Protein AF-A0A6V7L084-F1 (afdb_monomer)

Mean predicted aligned error: 4.32 Å

Organism: NCBI:txid1563983

Radius of gyration: 15.44 Å; Cα contacts (8 Å, |Δi|>4): 96; chains: 1; bounding box: 35×24×43 Å

InterPro domains:
  IPR032471 AGRL2-4 , GAIN subdomain A [PF16489] (5-94)

pLDDT: mean 92.74, std 11.89, range [36.09, 98.31]

Nearest PDB structures (foldseek):
  8zak-assembly2_B  TM=4.763E-01  e=6.396E-01  Campylobacter jejuni
  8zak-assembly1_A  TM=4.462E-01  e=8.770E-01  Campylobacter jejuni
  8zah-assembly2_B  TM=4.459E-01  e=1.027E+00  Campylobacter jejuni
  8fih-assembly1_C  TM=4.361E-01  e=5.530E+00  synthetic construct

Foldseek 3Di:
DPPPPPADALVVLLVLLVVLQVVLVVLLVVLVVDPDLVVNLVVLVVSLLVLQQSLLSCQDPSRVVRLVNDDPVSNVNSVVSSVNSNVSSVVSNVVSDPDDDDDDHDHPRD

Secondary structure (DSSP, 8-state):
------PPPHHHHHHHHHHHHHHHHHHHHHGGG-S-HHHHHHHHHHHHHHHHHHHHHHTSGGGHHHHHTS-HHHHHHHHHHHHHHHHHHHHHHHHH-SS--------S--

Structure (mmCIF, N/CA/C/O backbone):
data_AF-A0A6V7L084-F1
#
_entry.id   AF-A0A6V7L084-F1
#
loop_
_atom_site.group_PDB
_atom_site.id
_atom_site.type_symbol
_atom_site.label_atom_id
_atom_site.label_alt_id
_atom_site.label_comp_id
_atom_site.label_asym_id
_atom_site.label_entity_id
_atom_site.label_seq_id
_atom_site.pdbx_PDB_ins_code
_atom_site.Cartn_x
_atom_site.Cartn_y
_atom_site.Cartn_z
_atom_site.occupancy
_atom_site.B_iso_or_equiv
_atom_site.auth_seq_id
_atom_site.auth_comp_id
_atom_site.auth_asym_id
_atom_site.auth_atom_id
_atom_site.pdbx_PDB_model_num
ATOM 1 N N . VAL A 1 1 ? -15.551 3.932 -24.176 1.00 36.09 1 VAL A N 1
ATOM 2 C CA . VAL A 1 1 ? -14.626 3.453 -23.124 1.00 36.09 1 VAL A CA 1
ATOM 3 C C . VAL A 1 1 ? -13.297 4.151 -23.339 1.00 36.09 1 VAL A C 1
ATOM 5 O O . VAL A 1 1 ? -12.586 3.804 -24.272 1.00 36.09 1 VAL A O 1
ATOM 8 N N . THR A 1 2 ? -13.008 5.211 -22.590 1.00 38.88 2 THR A N 1
ATOM 9 C CA . THR A 1 2 ? -11.698 5.866 -22.657 1.00 38.88 2 THR A CA 1
ATOM 10 C C . THR A 1 2 ? -10.716 5.014 -21.861 1.00 38.88 2 THR A C 1
ATOM 12 O O . THR A 1 2 ? -10.830 4.880 -20.646 1.00 38.88 2 THR A O 1
ATOM 15 N N . ASN A 1 3 ? -9.791 4.366 -22.567 1.00 44.91 3 ASN A N 1
ATOM 16 C CA . ASN A 1 3 ? -8.690 3.613 -21.979 1.00 44.91 3 ASN A CA 1
ATOM 17 C C . ASN A 1 3 ? -7.697 4.612 -21.361 1.00 44.91 3 ASN A C 1
ATOM 19 O O . ASN A 1 3 ? -6.700 4.972 -21.972 1.00 44.91 3 ASN A O 1
ATOM 23 N N . ASN A 1 4 ? -8.034 5.138 -20.184 1.00 43.69 4 ASN A N 1
ATOM 24 C CA . ASN A 1 4 ? -7.237 6.115 -19.442 1.00 43.69 4 ASN A CA 1
ATOM 25 C C . ASN A 1 4 ? -6.327 5.406 -18.429 1.00 43.69 4 ASN A C 1
ATOM 27 O O . ASN A 1 4 ? -6.265 5.768 -17.254 1.00 43.69 4 ASN A O 1
ATOM 31 N N . SER A 1 5 ? -5.615 4.372 -18.876 1.00 54.75 5 SER A N 1
ATOM 32 C CA . SER A 1 5 ? -4.461 3.852 -18.145 1.00 54.75 5 SER A CA 1
ATOM 33 C C . SER A 1 5 ? -3.350 4.898 -18.263 1.00 54.75 5 SER A C 1
ATOM 35 O O . SER A 1 5 ? -2.504 4.834 -19.148 1.00 54.75 5 SER A O 1
ATOM 37 N N . ARG A 1 6 ? -3.416 5.941 -17.420 1.00 60.84 6 ARG A N 1
ATOM 38 C CA . ARG A 1 6 ? -2.345 6.935 -17.299 1.00 60.84 6 ARG A CA 1
ATOM 39 C C . ARG A 1 6 ? -1.056 6.161 -17.029 1.00 60.84 6 ARG A C 1
ATOM 41 O O . ARG A 1 6 ? -0.952 5.463 -16.021 1.00 60.84 6 ARG A O 1
ATOM 48 N N . ILE A 1 7 ? -0.133 6.234 -17.979 1.00 67.31 7 ILE A N 1
ATOM 49 C CA . ILE A 1 7 ? 1.210 5.690 -17.828 1.00 67.31 7 ILE A CA 1
ATOM 50 C C . ILE A 1 7 ? 1.873 6.549 -16.755 1.00 67.31 7 ILE A C 1
ATOM 52 O O . ILE A 1 7 ? 1.949 7.769 -16.909 1.00 67.31 7 ILE A O 1
ATOM 56 N N . PHE A 1 8 ? 2.248 5.925 -15.644 1.00 81.62 8 PHE A N 1
ATOM 57 C CA . PHE A 1 8 ? 3.044 6.575 -14.610 1.00 81.62 8 PHE A CA 1
ATOM 58 C C . PHE A 1 8 ? 4.499 6.685 -15.074 1.00 81.62 8 PHE A C 1
ATOM 60 O O . PHE A 1 8 ? 4.955 5.901 -15.904 1.00 81.62 8 PHE A O 1
ATOM 67 N N . TYR A 1 9 ? 5.238 7.639 -14.529 1.00 90.38 9 TYR A N 1
ATOM 68 C CA . TYR A 1 9 ? 6.695 7.672 -14.659 1.00 90.38 9 TYR A CA 1
ATOM 69 C C . TYR A 1 9 ? 7.345 6.972 -13.465 1.00 90.38 9 TYR A C 1
ATOM 71 O O . TYR A 1 9 ? 6.695 6.757 -12.438 1.00 90.38 9 TYR A O 1
ATOM 79 N N . GLY A 1 10 ? 8.638 6.647 -13.550 1.00 90.31 10 GLY A N 1
ATOM 80 C CA . GLY A 1 10 ? 9.349 6.017 -12.433 1.00 90.31 10 GLY A CA 1
ATOM 81 C C . GLY A 1 10 ? 9.233 6.819 -11.129 1.00 90.31 10 GLY A C 1
ATOM 82 O O . GLY A 1 10 ? 8.984 6.260 -10.058 1.00 90.31 10 GLY A O 1
ATOM 83 N N . GLY A 1 11 ? 9.299 8.150 -11.221 1.00 93.69 11 GLY A N 1
ATOM 84 C CA . GLY A 1 11 ? 9.117 9.049 -10.077 1.00 93.69 11 GLY A CA 1
ATOM 85 C C . GLY A 1 11 ? 7.744 8.932 -9.399 1.00 93.69 11 GLY A C 1
ATOM 86 O O . GLY A 1 11 ? 7.665 8.998 -8.171 1.00 93.69 11 GLY A O 1
ATOM 87 N N . ASP A 1 12 ? 6.674 8.684 -10.161 1.00 95.44 12 ASP A N 1
ATOM 88 C CA . ASP A 1 12 ? 5.326 8.504 -9.607 1.00 95.44 12 ASP A CA 1
ATOM 89 C C . ASP A 1 12 ? 5.236 7.226 -8.767 1.00 95.44 12 ASP A C 1
ATOM 91 O O . ASP A 1 12 ? 4.531 7.200 -7.757 1.00 95.44 12 ASP A O 1
ATOM 95 N N . MET A 1 13 ? 5.988 6.181 -9.132 1.00 95.31 13 MET A N 1
ATOM 96 C CA . MET A 1 13 ? 6.059 4.932 -8.368 1.00 95.31 13 MET A CA 1
ATOM 97 C C . MET A 1 13 ? 6.624 5.194 -6.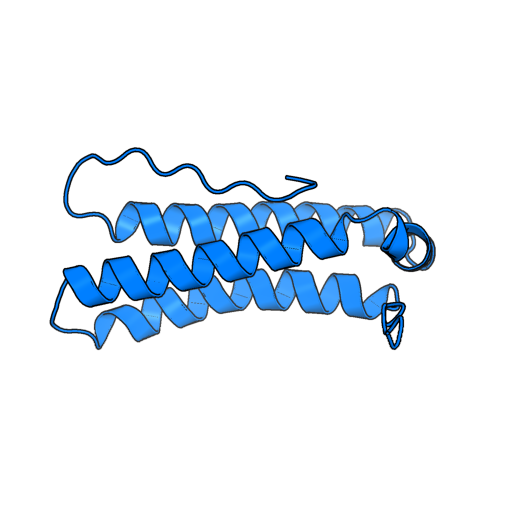968 1.00 95.31 13 MET A C 1
ATOM 99 O O . MET A 1 13 ? 6.016 4.813 -5.968 1.00 95.31 13 MET A O 1
ATOM 103 N N . MET A 1 14 ? 7.738 5.929 -6.901 1.00 94.50 14 MET A N 1
ATOM 104 C CA . MET A 1 14 ? 8.389 6.325 -5.647 1.00 94.50 14 MET A CA 1
ATOM 105 C C . MET A 1 14 ? 7.485 7.201 -4.775 1.00 94.50 14 MET A C 1
ATOM 107 O O . MET A 1 14 ? 7.368 6.991 -3.564 1.00 94.50 14 MET A O 1
ATOM 111 N N . ILE A 1 15 ? 6.832 8.192 -5.384 1.00 96.81 15 ILE A N 1
ATOM 112 C CA . ILE A 1 15 ? 5.921 9.092 -4.673 1.00 96.81 15 ILE A CA 1
ATOM 113 C C . ILE A 1 15 ? 4.719 8.310 -4.141 1.00 96.81 15 ILE A C 1
ATOM 115 O O . ILE A 1 15 ? 4.348 8.482 -2.981 1.00 96.81 15 ILE A O 1
ATOM 119 N N . THR A 1 16 ? 4.145 7.414 -4.942 1.00 97.50 16 THR A N 1
ATOM 120 C CA . THR A 1 16 ? 2.967 6.636 -4.544 1.00 97.50 16 THR A CA 1
ATOM 121 C C . THR A 1 16 ? 3.269 5.732 -3.353 1.00 97.50 16 THR A C 1
ATOM 123 O O . THR A 1 16 ? 2.499 5.723 -2.394 1.00 97.50 16 THR A O 1
ATOM 126 N N . THR A 1 17 ? 4.403 5.023 -3.343 1.00 97.19 17 THR A N 1
ATOM 127 C CA . THR A 1 17 ? 4.774 4.172 -2.198 1.00 97.19 17 THR A CA 1
ATOM 128 C C . THR A 1 17 ? 5.015 4.986 -0.931 1.00 97.19 17 THR A C 1
ATOM 130 O O . THR A 1 17 ? 4.620 4.574 0.157 1.00 97.19 17 THR A O 1
ATOM 133 N N . LYS A 1 18 ? 5.588 6.188 -1.064 1.00 96.50 18 LYS A N 1
ATOM 134 C CA . LYS A 1 18 ? 5.736 7.119 0.060 1.00 96.50 18 LYS A CA 1
ATOM 135 C C . LYS A 1 18 ? 4.382 7.608 0.581 1.00 96.50 18 LYS A C 1
ATOM 137 O O . LYS A 1 18 ? 4.197 7.718 1.787 1.00 96.50 18 LYS A O 1
ATOM 142 N N . ILE A 1 19 ? 3.430 7.881 -0.310 1.00 98.12 19 ILE A N 1
ATOM 143 C CA . ILE A 1 19 ? 2.068 8.276 0.065 1.00 98.12 19 ILE A CA 1
ATOM 144 C C . ILE A 1 19 ? 1.356 7.138 0.811 1.00 98.12 19 ILE A C 1
ATOM 146 O O . ILE A 1 19 ? 0.757 7.404 1.848 1.00 98.12 19 ILE A O 1
ATOM 150 N N . ILE A 1 20 ? 1.451 5.888 0.337 1.00 98.12 20 ILE A N 1
ATOM 151 C CA . ILE A 1 20 ? 0.881 4.708 1.020 1.00 98.12 20 ILE A CA 1
ATOM 152 C C . ILE A 1 20 ? 1.374 4.625 2.468 1.00 98.12 20 ILE A C 1
ATOM 154 O O . ILE A 1 20 ? 0.568 4.461 3.384 1.00 98.12 20 ILE A O 1
ATOM 158 N N . LYS A 1 21 ? 2.683 4.794 2.669 1.00 96.12 21 LYS A N 1
ATOM 159 C CA . LYS A 1 21 ? 3.293 4.825 3.997 1.00 96.12 21 LYS A CA 1
ATOM 160 C C . LYS A 1 21 ? 2.732 5.966 4.859 1.00 96.12 21 LYS A C 1
ATOM 162 O O . LYS A 1 21 ? 2.192 5.746 5.939 1.00 96.12 21 LYS A O 1
ATOM 167 N N . ASN A 1 22 ? 2.785 7.193 4.342 1.00 96.94 22 ASN A N 1
ATOM 168 C CA . ASN A 1 22 ? 2.329 8.380 5.064 1.00 96.94 22 ASN A CA 1
ATOM 169 C C . ASN A 1 22 ? 0.835 8.321 5.431 1.00 96.94 22 ASN A C 1
ATOM 171 O O . ASN A 1 22 ? 0.426 8.933 6.417 1.00 96.94 22 ASN A O 1
ATOM 175 N N . MET A 1 23 ? 0.009 7.614 4.651 1.00 96.38 23 MET A N 1
ATOM 176 C CA . MET A 1 23 ? -1.401 7.413 4.985 1.00 96.38 23 MET A CA 1
ATOM 177 C C . MET A 1 23 ? -1.578 6.601 6.274 1.00 96.38 23 MET A C 1
ATOM 179 O O . MET A 1 23 ? -2.430 6.976 7.078 1.00 96.38 23 MET A O 1
ATOM 183 N N . ALA A 1 24 ? -0.763 5.566 6.516 1.00 96.50 24 ALA A N 1
ATOM 184 C CA . ALA A 1 24 ? -0.797 4.817 7.775 1.00 96.50 24 ALA A CA 1
ATOM 185 C C . ALA A 1 24 ? -0.433 5.723 8.958 1.00 96.50 24 ALA A C 1
ATOM 187 O O . ALA A 1 24 ? -1.172 5.811 9.940 1.00 96.50 24 ALA A O 1
ATOM 188 N N . GLU A 1 25 ? 0.670 6.469 8.832 1.00 96.88 25 GLU A N 1
ATOM 189 C CA . GLU A 1 25 ? 1.127 7.408 9.861 1.00 96.88 25 GLU A CA 1
ATOM 190 C C . GLU A 1 25 ? 0.045 8.448 10.182 1.00 96.88 25 GLU A C 1
ATOM 192 O O . GLU A 1 25 ? -0.283 8.677 11.351 1.00 96.88 25 GLU A O 1
ATOM 197 N N . LYS A 1 26 ? -0.556 9.046 9.147 1.00 97.56 26 LYS A N 1
ATOM 198 C CA . LYS A 1 26 ? -1.603 10.057 9.300 1.00 97.56 26 LYS A CA 1
ATOM 199 C C . LYS A 1 26 ? -2.872 9.471 9.920 1.00 97.56 26 LYS A C 1
ATOM 201 O O . LYS A 1 26 ? -3.383 10.035 10.888 1.00 97.56 26 LYS A O 1
ATOM 206 N N . MET A 1 27 ? -3.331 8.321 9.432 1.00 97.75 27 MET A N 1
ATOM 207 C CA . MET A 1 27 ? -4.516 7.651 9.962 1.00 97.75 27 MET A CA 1
ATOM 208 C C . MET A 1 27 ? -4.325 7.245 11.426 1.00 97.75 27 MET A C 1
ATOM 210 O O . MET A 1 27 ? -5.236 7.449 12.220 1.00 97.75 27 MET A O 1
ATOM 214 N N . SER A 1 28 ? -3.129 6.800 11.837 1.00 96.69 28 SER A N 1
ATOM 215 C CA . SER A 1 28 ? -2.827 6.497 13.249 1.00 96.69 28 SER A CA 1
ATOM 216 C C . SER A 1 28 ? -3.068 7.683 14.195 1.00 96.69 28 SER A C 1
ATOM 218 O O . SER A 1 28 ? -3.375 7.502 15.378 1.00 96.69 28 SER A O 1
ATOM 220 N N . GLN A 1 29 ? -2.937 8.914 13.689 1.00 96.81 29 GLN A N 1
ATOM 221 C CA . GLN A 1 29 ? -3.261 10.120 14.443 1.00 96.81 29 GLN A CA 1
ATOM 222 C C . GLN A 1 29 ? -4.747 10.460 14.349 1.00 96.81 29 GLN A C 1
ATOM 224 O O . GLN A 1 29 ? -5.359 10.772 15.371 1.00 96.81 29 GLN A O 1
ATOM 229 N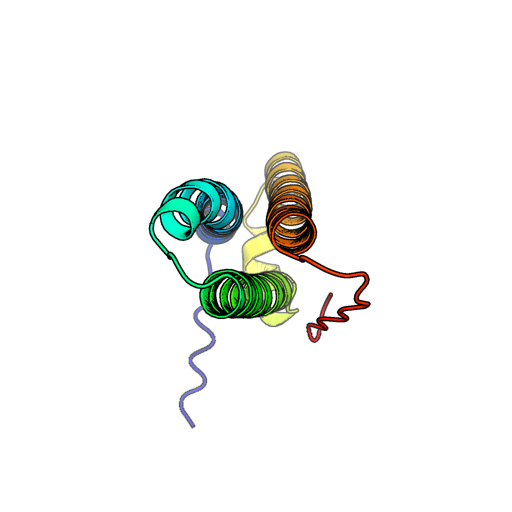 N . ASP A 1 30 ? -5.332 10.362 13.157 1.00 95.19 30 ASP A N 1
ATOM 230 C CA . ASP A 1 30 ? -6.720 10.756 12.911 1.00 95.19 30 ASP A CA 1
ATOM 231 C C . ASP A 1 30 ? -7.719 9.850 13.640 1.00 95.19 30 ASP A C 1
ATOM 233 O O . ASP A 1 30 ? -8.676 10.355 14.232 1.00 95.19 30 ASP A O 1
ATOM 237 N N . ILE A 1 31 ? -7.462 8.539 13.732 1.00 95.25 31 ILE A N 1
ATOM 238 C CA . ILE A 1 31 ? -8.364 7.603 14.427 1.00 95.25 31 ILE A CA 1
ATOM 239 C C . ILE A 1 31 ? -8.525 7.899 15.917 1.00 95.25 31 ILE A C 1
ATOM 241 O O . ILE A 1 31 ? -9.529 7.517 16.517 1.00 95.25 31 ILE A O 1
ATOM 245 N N . LYS A 1 32 ? -7.577 8.621 16.529 1.00 93.19 32 LYS A N 1
ATOM 246 C CA . LYS A 1 32 ? -7.675 9.040 17.936 1.00 93.19 32 LYS A CA 1
ATOM 247 C C . LYS A 1 32 ? -8.819 10.029 18.160 1.00 93.19 32 LYS A C 1
ATOM 249 O O . LYS A 1 32 ? -9.292 10.150 19.287 1.00 93.19 32 LYS A O 1
ATOM 254 N N . THR A 1 33 ? -9.268 10.713 17.106 1.00 94.12 33 THR A N 1
ATOM 255 C CA . THR A 1 33 ? -10.375 11.679 17.161 1.00 94.12 33 THR A CA 1
ATOM 256 C C . THR A 1 33 ? -11.754 11.015 17.149 1.00 94.12 33 THR A C 1
ATOM 258 O O . THR A 1 33 ? -12.713 11.595 17.655 1.00 94.12 33 THR A O 1
ATOM 261 N N . TYR A 1 34 ? -11.866 9.786 16.636 1.00 91.94 34 TYR A N 1
ATOM 262 C CA . TYR A 1 34 ? -13.118 9.032 16.653 1.00 91.94 34 TYR A CA 1
ATOM 263 C C . TYR A 1 34 ? -13.411 8.515 18.061 1.00 91.94 34 TYR A C 1
ATOM 265 O O . TYR A 1 34 ? -12.544 7.909 18.687 1.00 91.94 34 TYR A O 1
ATOM 273 N N . GLN A 1 35 ? -14.627 8.714 18.567 1.00 89.88 35 GLN A N 1
ATOM 274 C CA . GLN A 1 35 ? -15.043 8.155 19.862 1.00 89.88 35 GLN A CA 1
ATOM 275 C C . GLN A 1 35 ? -15.562 6.717 19.737 1.00 89.88 35 GLN A C 1
ATOM 277 O O . GLN A 1 35 ? -15.397 5.925 20.661 1.00 89.88 35 GLN A O 1
ATOM 282 N N . ASP A 1 36 ? -16.157 6.377 18.591 1.00 95.25 36 ASP A N 1
ATOM 283 C CA . ASP A 1 36 ? -16.698 5.048 18.314 1.00 95.25 36 ASP A CA 1
ATOM 284 C C . ASP A 1 36 ? -15.620 4.126 17.731 1.00 95.25 36 ASP A C 1
ATOM 286 O O . ASP A 1 36 ? -15.022 4.393 16.688 1.00 95.25 36 ASP A O 1
ATOM 290 N N . LEU A 1 37 ? -15.402 3.010 18.418 1.00 93.19 37 LEU A N 1
ATOM 291 C CA . LEU A 1 37 ? -14.469 1.956 18.043 1.00 93.19 37 LEU A CA 1
ATOM 292 C C . LEU A 1 37 ? -14.829 1.300 16.703 1.00 93.19 37 LEU A C 1
ATOM 294 O O . LEU A 1 37 ? -13.949 1.001 15.899 1.00 93.19 37 LEU A O 1
ATOM 298 N N . THR A 1 38 ? -16.122 1.158 16.418 1.00 93.75 38 THR A N 1
ATOM 299 C CA . THR A 1 38 ? -16.614 0.601 15.151 1.00 93.75 38 THR A CA 1
ATOM 300 C C . THR A 1 38 ? -16.267 1.523 13.986 1.00 93.75 38 THR A C 1
ATOM 302 O O . THR A 1 38 ? -15.874 1.060 12.917 1.00 93.75 38 THR A O 1
ATOM 305 N N . GLN A 1 39 ? -16.365 2.840 14.196 1.00 95.25 39 GLN A N 1
ATOM 306 C CA . GLN A 1 39 ? -15.978 3.832 13.190 1.00 95.25 39 GLN A CA 1
ATOM 307 C C . GLN A 1 39 ? -14.469 3.830 12.944 1.00 95.25 39 GLN A C 1
ATOM 309 O O . GLN A 1 39 ? -14.052 3.943 11.793 1.00 95.25 39 GLN A O 1
ATOM 314 N N . ARG A 1 40 ? -13.654 3.653 13.995 1.00 96.19 40 ARG A N 1
ATOM 315 C CA . ARG A 1 40 ? -12.197 3.492 13.850 1.00 96.19 40 ARG A CA 1
ATOM 316 C C . ARG A 1 40 ? -11.868 2.288 12.975 1.00 96.19 40 ARG A C 1
ATOM 318 O O . ARG A 1 40 ? -11.156 2.441 11.988 1.00 96.19 40 ARG A O 1
ATOM 325 N N . GLU A 1 41 ? -12.420 1.119 13.303 1.00 96.00 41 GLU A N 1
ATOM 326 C CA . GLU A 1 41 ? -12.184 -0.109 12.537 1.00 96.00 41 GLU A CA 1
ATOM 327 C C . GLU A 1 41 ? -12.621 0.049 11.074 1.00 96.00 41 GLU A C 1
ATOM 329 O O . GLU A 1 41 ? -11.867 -0.301 10.164 1.00 96.00 41 GLU A O 1
ATOM 334 N N . ALA A 1 42 ? -13.805 0.621 10.831 1.00 95.50 42 ALA A N 1
ATOM 335 C CA . ALA A 1 42 ? -14.319 0.843 9.483 1.00 95.50 42 ALA A CA 1
ATOM 336 C C . ALA A 1 42 ? -13.411 1.773 8.659 1.00 95.50 42 ALA A C 1
ATOM 338 O O . ALA A 1 42 ? -13.055 1.429 7.532 1.00 95.50 42 ALA A O 1
ATOM 339 N N . ALA A 1 43 ? -12.985 2.904 9.231 1.00 96.94 43 ALA A N 1
ATOM 340 C CA . ALA A 1 43 ? -12.122 3.869 8.551 1.00 96.94 43 ALA A CA 1
ATOM 341 C C . ALA A 1 43 ? -10.752 3.273 8.185 1.00 96.94 43 ALA A C 1
ATOM 343 O O . ALA A 1 43 ? -10.261 3.466 7.072 1.00 96.94 43 ALA A O 1
ATOM 344 N N . VAL A 1 44 ? -10.139 2.509 9.097 1.00 97.69 44 VAL A N 1
ATOM 345 C CA . VAL A 1 44 ? -8.845 1.860 8.833 1.00 97.69 44 VAL A CA 1
ATOM 346 C C . VAL A 1 44 ? -8.990 0.713 7.829 1.00 97.69 44 VAL A C 1
ATOM 348 O O . VAL A 1 44 ? -8.122 0.528 6.977 1.00 97.69 44 VAL A O 1
ATOM 351 N N . THR A 1 45 ? -10.103 -0.024 7.867 1.00 97.06 45 THR A N 1
ATOM 352 C CA . THR A 1 45 ? -10.398 -1.074 6.878 1.00 97.06 45 THR A CA 1
ATOM 353 C C . THR A 1 45 ? -10.534 -0.488 5.470 1.00 97.06 45 THR A C 1
ATOM 355 O O . THR A 1 45 ? -9.961 -1.026 4.522 1.00 97.06 45 THR A O 1
ATOM 358 N N . GLU A 1 46 ? -11.252 0.629 5.322 1.00 96.94 46 GLU A N 1
ATOM 359 C CA . GLU A 1 46 ? -11.399 1.330 4.040 1.00 96.94 46 GLU A CA 1
ATOM 360 C C . GLU A 1 46 ? -10.050 1.855 3.526 1.00 96.94 46 GLU A C 1
ATOM 362 O O . GLU A 1 46 ? -9.725 1.696 2.344 1.00 96.94 46 GLU A O 1
ATOM 367 N N . LEU A 1 47 ? -9.220 2.409 4.417 1.00 97.75 47 LEU A N 1
ATOM 368 C CA . LEU A 1 47 ? -7.862 2.814 4.067 1.00 97.75 47 LEU A CA 1
ATOM 369 C C . LEU A 1 47 ? -7.044 1.628 3.537 1.00 97.75 47 LEU A C 1
ATOM 371 O O . LEU A 1 47 ? -6.452 1.729 2.458 1.00 97.75 47 LEU A O 1
ATOM 375 N N . LEU A 1 48 ? -7.038 0.499 4.254 1.00 97.75 48 LEU A N 1
ATOM 376 C CA . LEU A 1 48 ? -6.295 -0.692 3.844 1.00 97.75 48 LEU A CA 1
ATOM 377 C C . LEU A 1 48 ? -6.766 -1.199 2.474 1.00 97.75 48 LEU A C 1
ATOM 379 O O . LEU A 1 48 ? -5.939 -1.513 1.620 1.00 97.75 48 LEU A O 1
ATOM 383 N N . GLN A 1 49 ? -8.076 -1.213 2.214 1.00 97.25 49 GLN A N 1
ATOM 384 C CA . GLN A 1 49 ? -8.632 -1.556 0.899 1.00 97.25 49 GLN A CA 1
ATOM 385 C C . GLN A 1 49 ? -8.091 -0.655 -0.218 1.00 97.25 49 GLN A C 1
ATOM 387 O O . GLN A 1 49 ? -7.685 -1.142 -1.279 1.00 97.25 49 GLN A O 1
ATOM 392 N N . GLY A 1 50 ? -8.049 0.659 0.020 1.00 97.50 50 GLY A N 1
ATOM 393 C CA . GLY A 1 50 ? -7.480 1.628 -0.916 1.00 97.50 50 GLY A CA 1
ATOM 394 C C . GLY A 1 50 ? -5.986 1.402 -1.163 1.00 97.50 50 GLY A C 1
ATOM 395 O O . GLY A 1 50 ? -5.528 1.457 -2.310 1.00 97.50 50 GLY A O 1
ATOM 396 N N . VAL A 1 51 ? -5.236 1.087 -0.107 1.00 97.81 51 VAL A N 1
ATOM 397 C CA . VAL A 1 51 ? -3.804 0.778 -0.167 1.00 97.81 51 VAL A CA 1
ATOM 398 C C . VAL A 1 51 ? -3.541 -0.505 -0.958 1.00 97.81 51 VAL A C 1
ATOM 400 O O . VAL A 1 51 ? -2.740 -0.466 -1.893 1.00 97.81 51 VAL A O 1
ATOM 403 N N . VAL A 1 52 ? -4.259 -1.601 -0.683 1.00 97.94 52 VAL A N 1
ATOM 404 C CA . VAL A 1 52 ? -4.125 -2.866 -1.432 1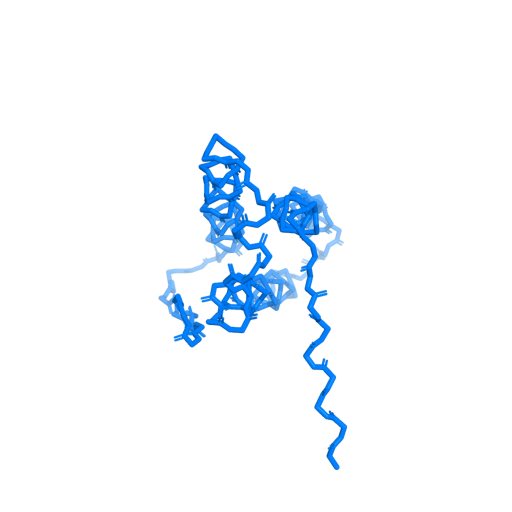.00 97.94 52 VAL A CA 1
ATOM 405 C C . VAL A 1 52 ? -4.462 -2.660 -2.908 1.00 97.94 52 VAL A C 1
ATOM 407 O O . VAL A 1 52 ? -3.711 -3.073 -3.792 1.00 97.94 52 VAL A O 1
ATOM 410 N N . ARG A 1 53 ? -5.549 -1.941 -3.211 1.00 97.44 53 ARG A N 1
ATOM 411 C CA . ARG A 1 53 ? -5.910 -1.618 -4.598 1.00 97.44 53 ARG A CA 1
ATOM 412 C C . ARG A 1 53 ? -4.815 -0.811 -5.299 1.00 97.44 53 ARG A C 1
ATOM 414 O O . ARG A 1 53 ? -4.486 -1.095 -6.450 1.00 97.44 53 ARG A O 1
ATOM 421 N N . THR A 1 54 ? -4.254 0.189 -4.624 1.00 97.00 54 THR A N 1
ATOM 422 C CA . THR A 1 54 ? -3.199 1.044 -5.186 1.00 97.00 54 THR A CA 1
ATOM 423 C C . THR A 1 54 ? -1.907 0.258 -5.401 1.00 97.00 54 THR A C 1
ATOM 425 O O . THR A 1 54 ? -1.348 0.315 -6.495 1.00 97.00 54 THR A O 1
ATOM 428 N N . GLY A 1 55 ? -1.481 -0.544 -4.422 1.00 97.06 55 GLY A N 1
ATOM 429 C CA . GLY A 1 55 ? -0.330 -1.440 -4.545 1.00 97.06 55 GLY A CA 1
ATOM 430 C C . GLY A 1 55 ? -0.495 -2.442 -5.687 1.00 97.06 55 GLY A C 1
ATOM 431 O O . GLY A 1 55 ? 0.388 -2.569 -6.533 1.00 97.06 55 GLY A O 1
ATOM 432 N N . SER A 1 56 ? -1.674 -3.061 -5.804 1.00 97.31 56 SER A N 1
ATOM 433 C CA . SER A 1 56 ? -1.998 -3.944 -6.927 1.00 97.31 56 SER A CA 1
ATOM 434 C C . SER A 1 56 ? -1.896 -3.224 -8.275 1.00 97.31 56 SER A C 1
ATOM 436 O O . SER A 1 56 ? -1.443 -3.830 -9.242 1.00 97.31 56 SER A O 1
ATOM 438 N N . ASN A 1 57 ? -2.299 -1.953 -8.375 1.00 95.81 57 ASN A N 1
ATOM 439 C CA . ASN A 1 57 ? -2.186 -1.184 -9.619 1.00 95.81 57 ASN A CA 1
ATOM 440 C C . ASN A 1 57 ? -0.729 -0.867 -9.983 1.00 95.81 57 ASN A C 1
ATOM 442 O O . ASN A 1 57 ? -0.380 -0.941 -11.160 1.00 95.81 57 ASN A O 1
ATOM 446 N N . LEU A 1 58 ? 0.121 -0.544 -8.997 1.00 96.19 58 LEU A N 1
ATOM 447 C CA . LEU A 1 58 ? 1.558 -0.332 -9.222 1.00 96.19 58 LEU A CA 1
ATOM 448 C C . LEU A 1 58 ? 2.240 -1.593 -9.768 1.00 96.19 58 LEU A C 1
ATOM 450 O O . LEU A 1 58 ? 3.200 -1.496 -10.528 1.00 96.19 58 LEU A O 1
ATOM 454 N N . LEU A 1 59 ? 1.735 -2.770 -9.404 1.00 96.44 59 LEU A N 1
ATOM 455 C CA . LEU A 1 59 ? 2.255 -4.066 -9.838 1.00 96.44 59 LEU A CA 1
ATOM 456 C C . LEU A 1 59 ? 1.584 -4.602 -11.114 1.00 96.44 59 LEU A C 1
ATOM 458 O O . LEU A 1 59 ? 1.905 -5.702 -11.564 1.00 96.44 59 LEU A O 1
ATOM 462 N N . ASP A 1 60 ? 0.654 -3.858 -11.722 1.00 95.88 60 ASP A N 1
ATOM 463 C CA . ASP A 1 60 ? 0.034 -4.293 -12.972 1.00 95.88 60 ASP A CA 1
ATOM 464 C C . ASP A 1 60 ? 1.050 -4.273 -14.125 1.00 95.88 60 ASP A C 1
ATOM 466 O O . ASP A 1 60 ? 1.891 -3.378 -14.236 1.00 95.88 60 ASP A O 1
ATOM 470 N N . ARG A 1 61 ? 0.943 -5.244 -15.042 1.00 93.50 61 ARG A N 1
ATOM 471 C CA . ARG A 1 61 ? 1.800 -5.327 -16.235 1.00 93.50 61 ARG A CA 1
ATOM 472 C C . ARG A 1 61 ? 1.780 -4.047 -17.071 1.00 93.50 61 ARG A C 1
ATOM 474 O O . ARG A 1 61 ? 2.792 -3.735 -17.695 1.00 93.50 61 ARG A O 1
ATOM 481 N N . ALA A 1 62 ? 0.675 -3.300 -17.064 1.00 92.00 62 ALA A N 1
ATOM 482 C CA . ALA A 1 62 ? 0.584 -2.002 -17.728 1.00 92.00 62 ALA A CA 1
ATOM 483 C C . ALA A 1 62 ? 1.593 -0.965 -17.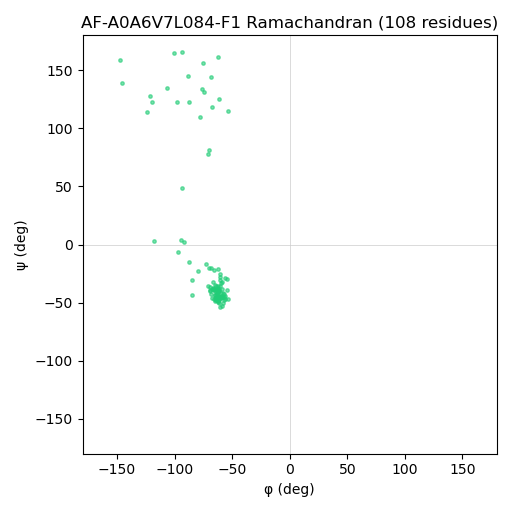188 1.00 92.00 62 ALA A C 1
ATOM 485 O O . ALA A 1 62 ? 1.991 -0.079 -17.936 1.00 92.00 62 ALA A O 1
ATOM 486 N N . GLN A 1 63 ? 2.044 -1.095 -15.933 1.00 93.75 63 GLN A N 1
ATOM 487 C CA . GLN A 1 63 ? 3.008 -0.188 -15.292 1.00 93.75 63 GLN A CA 1
ATOM 488 C C . GLN A 1 63 ? 4.463 -0.666 -15.387 1.00 93.75 63 GLN A C 1
ATOM 490 O O . GLN A 1 63 ? 5.371 -0.025 -14.863 1.00 93.75 63 GLN A O 1
ATOM 495 N N . MET A 1 64 ? 4.730 -1.772 -16.091 1.00 93.44 64 MET A N 1
ATOM 496 C CA . MET A 1 64 ? 6.091 -2.298 -16.260 1.00 93.44 64 MET A CA 1
ATOM 497 C C . MET A 1 64 ? 7.033 -1.283 -16.933 1.00 93.44 64 MET A C 1
ATOM 499 O O . MET A 1 64 ? 8.225 -1.265 -16.638 1.00 93.44 64 MET A O 1
ATOM 503 N N . ALA A 1 65 ? 6.518 -0.434 -17.829 1.00 93.75 65 ALA A N 1
ATOM 504 C CA . ALA A 1 65 ? 7.306 0.640 -18.434 1.00 93.75 65 ALA A CA 1
ATOM 505 C C . ALA A 1 65 ? 7.786 1.654 -17.380 1.00 93.75 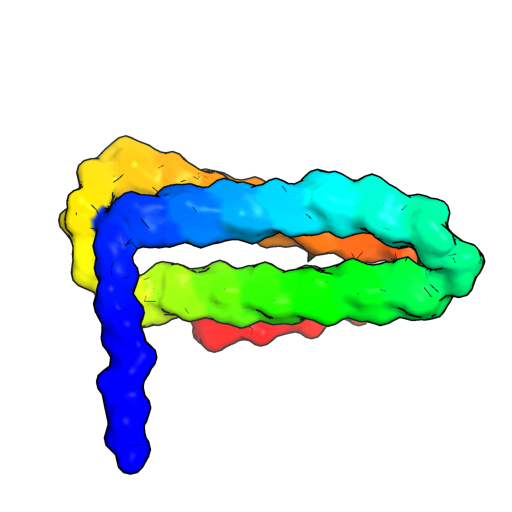65 ALA A C 1
ATOM 507 O O . ALA A 1 65 ? 8.959 2.008 -17.373 1.00 93.75 65 ALA A O 1
ATOM 508 N N . SER A 1 66 ? 6.913 2.025 -16.443 1.00 95.56 66 SER A N 1
ATOM 509 C CA . SER A 1 66 ? 7.186 2.931 -15.322 1.00 95.56 66 SER A CA 1
ATOM 510 C C . SER A 1 66 ? 8.253 2.367 -14.379 1.00 95.56 66 SER A C 1
ATOM 512 O O . SER A 1 66 ? 9.136 3.088 -13.932 1.00 95.56 66 SER A O 1
ATOM 514 N N . TRP A 1 67 ? 8.232 1.055 -14.118 1.00 95.94 67 TRP A N 1
ATOM 515 C CA . TRP A 1 67 ? 9.298 0.385 -13.359 1.00 95.94 67 TRP A CA 1
ATOM 516 C C . TRP A 1 67 ? 10.637 0.378 -14.102 1.00 95.94 67 TRP A C 1
ATOM 518 O O . TRP A 1 67 ? 11.683 0.535 -13.481 1.00 95.94 67 TRP A O 1
ATOM 528 N N . LYS A 1 68 ? 10.621 0.201 -15.427 1.00 96.00 68 LYS A N 1
ATOM 529 C CA . LYS A 1 68 ? 11.836 0.190 -16.261 1.00 96.00 68 LYS A CA 1
ATOM 530 C C . LYS A 1 68 ? 12.465 1.570 -16.454 1.00 96.00 68 LYS A C 1
ATOM 532 O O . LYS A 1 68 ? 13.621 1.636 -16.852 1.00 96.00 68 LYS A O 1
ATOM 537 N N . ASP A 1 69 ? 11.716 2.632 -16.177 1.00 96.12 69 ASP A N 1
ATOM 538 C CA . ASP A 1 69 ? 12.209 4.012 -16.134 1.00 96.12 69 ASP A CA 1
ATOM 539 C C . ASP A 1 69 ? 13.128 4.263 -14.920 1.00 96.12 69 ASP A C 1
ATOM 541 O O . ASP A 1 69 ? 13.934 5.187 -14.915 1.00 96.12 69 ASP A O 1
ATOM 545 N N . LEU A 1 70 ? 13.041 3.412 -13.892 1.00 96.88 70 LEU A N 1
ATOM 546 C CA . LEU A 1 70 ? 13.876 3.471 -12.694 1.00 96.88 70 LEU A CA 1
ATOM 547 C C . LEU A 1 70 ? 15.174 2.674 -12.860 1.00 96.88 70 LEU A C 1
ATOM 549 O O . LEU A 1 70 ? 15.178 1.575 -13.427 1.00 96.88 70 LEU A O 1
ATOM 553 N N . SER A 1 71 ? 16.257 3.168 -12.256 1.00 97.75 71 SER A N 1
ATOM 554 C CA . SER A 1 71 ? 17.469 2.370 -12.040 1.00 97.75 71 SER A CA 1
ATOM 555 C C . SER A 1 71 ? 17.193 1.170 -11.125 1.00 97.75 71 SER A C 1
ATOM 557 O O . SER A 1 71 ? 16.211 1.144 -10.382 1.00 97.75 71 SER A O 1
ATOM 559 N N . HIS A 1 72 ? 18.073 0.166 -11.137 1.00 97.62 72 HIS A N 1
ATOM 560 C CA . HIS A 1 72 ? 17.894 -1.028 -10.304 1.00 97.62 72 HIS A CA 1
ATOM 561 C C . HIS A 1 72 ? 17.775 -0.695 -8.804 1.00 97.62 72 HIS A C 1
ATOM 563 O O . HIS A 1 72 ? 16.884 -1.205 -8.124 1.00 97.62 72 HIS A O 1
ATOM 569 N N . ASP A 1 73 ? 18.607 0.223 -8.306 1.00 98.25 73 ASP A N 1
ATOM 570 C CA . ASP A 1 73 ? 18.554 0.672 -6.912 1.00 98.25 73 ASP A CA 1
ATOM 571 C C . ASP A 1 73 ? 17.230 1.374 -6.586 1.00 98.25 73 ASP A C 1
ATOM 573 O O . ASP A 1 73 ? 16.667 1.192 -5.505 1.00 98.25 73 ASP A O 1
ATOM 577 N N . GLU A 1 74 ? 16.701 2.168 -7.517 1.00 98.00 74 GLU A N 1
ATOM 578 C CA . GLU A 1 74 ? 15.407 2.825 -7.344 1.00 98.00 74 GLU A CA 1
ATOM 579 C C . GLU A 1 74 ? 14.253 1.825 -7.379 1.00 98.00 74 GLU A C 1
ATOM 581 O O . GLU A 1 74 ? 13.361 1.924 -6.540 1.00 98.00 74 GLU A O 1
ATOM 586 N N . GLN A 1 75 ? 14.288 0.822 -8.262 1.00 98.19 75 GLN A N 1
ATOM 587 C CA . GLN A 1 75 ? 13.308 -0.270 -8.260 1.00 98.19 75 GLN A CA 1
ATOM 588 C C . GLN A 1 75 ? 13.283 -0.972 -6.898 1.00 98.19 75 GLN A C 1
ATOM 590 O O . GLN A 1 75 ? 12.213 -1.147 -6.314 1.00 98.19 75 GLN A O 1
ATOM 595 N N . MET A 1 76 ? 14.453 -1.303 -6.342 1.00 98.31 76 MET A N 1
ATOM 596 C CA . MET A 1 76 ? 14.551 -1.920 -5.015 1.00 98.31 76 MET A CA 1
ATOM 597 C C . MET A 1 76 ? 13.989 -1.019 -3.913 1.00 98.31 76 MET A C 1
ATOM 599 O O . MET A 1 76 ? 13.282 -1.497 -3.022 1.00 98.31 76 MET A O 1
ATOM 603 N N . ARG A 1 77 ? 14.245 0.293 -3.981 1.00 98.00 77 ARG A N 1
ATOM 604 C CA . ARG A 1 77 ? 13.692 1.270 -3.030 1.00 98.00 77 ARG A CA 1
ATOM 605 C C . ARG A 1 77 ? 12.173 1.369 -3.123 1.00 98.00 77 ARG A C 1
ATOM 607 O O . ARG A 1 77 ? 11.522 1.378 -2.079 1.00 98.00 77 ARG A O 1
ATOM 614 N N . VAL A 1 78 ? 11.605 1.411 -4.329 1.00 97.81 78 VAL A N 1
ATOM 615 C CA . VAL A 1 78 ? 10.148 1.434 -4.531 1.00 97.81 78 VAL A CA 1
ATOM 616 C C . VAL A 1 78 ? 9.525 0.136 -4.023 1.00 97.81 78 VAL A C 1
ATOM 618 O O . VAL A 1 78 ? 8.580 0.189 -3.242 1.00 97.81 78 VAL A O 1
ATOM 621 N N . ALA A 1 79 ? 10.075 -1.025 -4.389 1.00 97.75 79 ALA A N 1
ATOM 622 C CA . ALA A 1 79 ? 9.562 -2.323 -3.952 1.00 97.75 79 ALA A CA 1
ATOM 623 C C . ALA A 1 79 ? 9.590 -2.470 -2.422 1.00 97.75 79 ALA A C 1
ATOM 625 O O . ALA A 1 79 ? 8.586 -2.835 -1.814 1.00 97.75 79 ALA A O 1
ATOM 626 N N . THR A 1 80 ? 10.707 -2.107 -1.789 1.00 98.12 80 THR A N 1
ATOM 627 C CA . THR A 1 80 ? 10.840 -2.129 -0.323 1.00 98.12 80 THR A CA 1
ATOM 628 C C . THR A 1 80 ? 9.851 -1.167 0.334 1.00 98.12 80 THR A C 1
ATOM 630 O O . THR A 1 80 ? 9.178 -1.530 1.294 1.00 98.12 80 THR A O 1
ATOM 633 N N . SER A 1 81 ? 9.714 0.048 -0.206 1.00 98.00 81 SER A N 1
ATOM 634 C CA . SER A 1 81 ? 8.778 1.045 0.327 1.00 98.00 81 SER A CA 1
ATOM 635 C C . SER A 1 81 ? 7.319 0.609 0.183 1.00 98.00 81 SER A C 1
ATOM 637 O O . SER A 1 81 ? 6.515 0.893 1.065 1.00 98.00 81 SER A O 1
ATOM 639 N N . LEU A 1 82 ? 6.972 -0.093 -0.902 1.00 98.19 82 LEU A N 1
ATOM 640 C CA . LEU A 1 82 ? 5.640 -0.668 -1.090 1.00 98.19 82 LEU A CA 1
ATOM 641 C C . LEU A 1 82 ? 5.342 -1.733 -0.030 1.00 98.19 82 LEU A C 1
ATOM 643 O O . LEU A 1 82 ? 4.270 -1.695 0.566 1.00 98.19 82 LEU A O 1
ATOM 647 N N . LEU A 1 83 ? 6.285 -2.648 0.222 1.00 98.12 83 LEU A N 1
ATOM 648 C CA . LEU A 1 83 ? 6.128 -3.699 1.233 1.00 98.12 83 LEU A CA 1
ATOM 649 C C . LEU A 1 83 ? 5.957 -3.114 2.638 1.00 98.12 83 LEU A C 1
ATOM 651 O O . LEU A 1 83 ? 5.007 -3.475 3.324 1.00 98.12 83 LEU A O 1
ATOM 655 N N . ILE A 1 84 ? 6.815 -2.166 3.027 1.00 98.19 84 ILE A N 1
ATOM 656 C CA . ILE A 1 84 ? 6.712 -1.470 4.320 1.00 98.19 84 ILE A CA 1
ATOM 65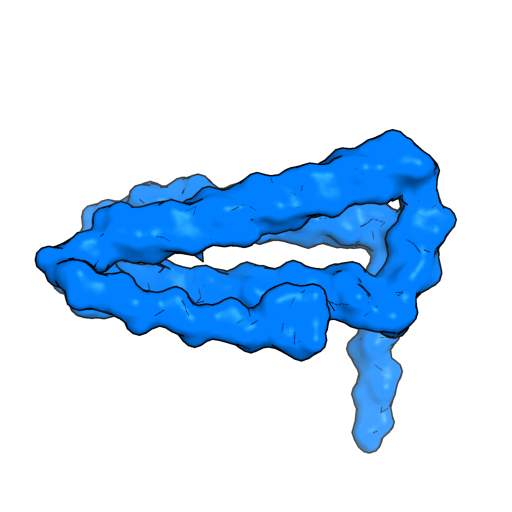7 C C . ILE A 1 84 ? 5.370 -0.739 4.428 1.00 98.19 84 ILE A C 1
ATOM 659 O O . ILE A 1 84 ? 4.687 -0.843 5.437 1.00 98.19 84 ILE A O 1
ATOM 663 N N . GLY A 1 85 ? 4.951 -0.032 3.374 1.00 98.06 85 GLY A N 1
ATOM 664 C CA . GLY A 1 85 ? 3.673 0.675 3.374 1.00 98.06 85 GLY A CA 1
ATOM 665 C C . GLY A 1 85 ? 2.467 -0.261 3.515 1.00 98.06 85 GLY A C 1
ATOM 666 O O . GLY A 1 85 ? 1.524 0.067 4.232 1.00 98.06 85 GLY A O 1
ATOM 667 N N . LEU A 1 86 ? 2.484 -1.428 2.864 1.00 98.12 86 LEU A N 1
ATOM 668 C CA . LEU A 1 86 ? 1.442 -2.450 3.026 1.00 98.12 86 LEU A CA 1
ATOM 669 C C . LEU A 1 86 ? 1.418 -3.003 4.458 1.00 98.12 86 LEU A C 1
ATOM 671 O O . LEU A 1 86 ? 0.348 -3.094 5.056 1.00 98.12 86 LEU A O 1
ATOM 675 N N . GLU A 1 87 ? 2.589 -3.324 5.007 1.00 98.00 87 GLU A N 1
ATOM 676 C CA . GLU A 1 87 ? 2.754 -3.842 6.366 1.00 98.00 87 GLU A CA 1
ATOM 677 C C . GLU A 1 87 ? 2.262 -2.845 7.425 1.00 98.00 87 GLU A C 1
ATOM 679 O O . GLU A 1 87 ? 1.439 -3.198 8.266 1.00 98.00 87 GLU A O 1
ATOM 684 N N . GLU A 1 88 ? 2.690 -1.583 7.355 1.00 98.31 88 GLU A N 1
ATOM 685 C CA . GLU A 1 88 ? 2.291 -0.546 8.314 1.00 98.31 88 GLU A CA 1
ATOM 686 C C . GLU A 1 88 ? 0.772 -0.301 8.301 1.00 98.31 88 GLU A C 1
ATOM 688 O O . GLU A 1 88 ? 0.163 -0.145 9.360 1.00 98.31 88 GLU A O 1
ATOM 693 N N . ASN A 1 89 ? 0.127 -0.324 7.127 1.00 98.31 89 ASN A N 1
ATOM 694 C CA . ASN A 1 89 ? -1.334 -0.208 7.040 1.00 98.31 89 ASN A CA 1
ATOM 695 C C . ASN A 1 89 ? -2.050 -1.457 7.589 1.00 98.31 89 ASN A C 1
ATOM 697 O O . ASN A 1 89 ? -3.104 -1.333 8.215 1.00 98.31 89 ASN A O 1
ATOM 701 N N . ALA A 1 90 ? -1.496 -2.655 7.380 1.00 97.38 90 ALA A N 1
ATOM 702 C CA . ALA A 1 90 ? -2.057 -3.890 7.926 1.00 97.38 90 ALA A CA 1
ATOM 703 C C . ALA A 1 90 ? -1.935 -3.942 9.458 1.00 97.38 90 ALA A C 1
ATOM 705 O O . ALA A 1 90 ? -2.902 -4.294 10.136 1.00 97.38 90 ALA A O 1
ATOM 706 N N . PHE A 1 91 ? -0.788 -3.537 10.013 1.00 97.75 91 PHE A N 1
ATOM 707 C CA . PHE A 1 91 ? -0.605 -3.432 11.460 1.00 97.75 91 PHE A CA 1
ATOM 708 C C . PHE A 1 91 ? -1.487 -2.353 12.077 1.00 97.75 91 PHE A C 1
ATOM 710 O O . PHE A 1 91 ? -2.075 -2.595 13.125 1.00 97.75 91 PHE A O 1
ATOM 717 N N . LEU A 1 92 ? -1.680 -1.216 11.403 1.00 97.94 92 LEU A N 1
ATOM 718 C CA . LEU A 1 92 ? -2.625 -0.203 11.869 1.00 97.94 92 LEU A CA 1
ATOM 719 C C . LEU A 1 92 ? -4.046 -0.771 12.011 1.00 97.94 92 LEU A C 1
ATOM 721 O O . LEU A 1 92 ? -4.734 -0.474 12.990 1.00 97.94 92 LEU A O 1
ATOM 725 N N . LEU A 1 93 ? -4.490 -1.598 11.056 1.00 97.44 93 LEU A N 1
ATOM 726 C CA . LEU A 1 93 ? -5.770 -2.293 11.179 1.00 97.44 93 LEU A CA 1
ATOM 727 C C . LEU A 1 93 ? -5.751 -3.260 12.359 1.00 97.44 93 LEU A C 1
ATOM 729 O O . LEU A 1 93 ? -6.672 -3.218 13.169 1.00 97.44 93 LEU A O 1
ATOM 733 N N . ALA A 1 94 ? -4.703 -4.077 12.488 1.00 96.94 94 ALA A N 1
ATOM 734 C CA . ALA A 1 94 ? -4.565 -5.033 13.584 1.00 96.94 94 ALA A CA 1
ATOM 735 C C . ALA A 1 94 ? -4.646 -4.360 14.967 1.00 96.94 94 ALA A C 1
ATOM 737 O O . ALA A 1 94 ? -5.390 -4.833 15.823 1.00 96.94 94 ALA A O 1
ATOM 738 N N . ASP A 1 95 ? -3.975 -3.222 15.152 1.00 95.62 95 ASP A N 1
ATOM 739 C CA . ASP A 1 95 ? -3.985 -2.435 16.394 1.00 95.62 95 ASP A CA 1
ATOM 740 C C . ASP A 1 95 ? -5.343 -1.772 16.680 1.00 95.62 95 ASP A C 1
ATOM 742 O O . ASP A 1 95 ? -5.639 -1.391 17.815 1.00 95.62 95 ASP A O 1
ATOM 746 N N . THR A 1 96 ? -6.183 -1.625 15.652 1.00 95.75 96 THR A N 1
ATOM 747 C CA . THR A 1 96 ? -7.526 -1.043 15.766 1.00 95.75 96 THR A CA 1
ATOM 748 C C . THR A 1 96 ? -8.588 -2.093 16.118 1.00 95.75 96 THR A C 1
ATOM 750 O O . THR A 1 96 ? -9.686 -1.737 16.540 1.00 95.75 96 THR A O 1
ATOM 753 N N . LEU A 1 97 ? -8.292 -3.391 15.988 1.00 94.75 97 LEU A N 1
ATOM 754 C CA . LEU A 1 97 ? -9.249 -4.457 16.287 1.00 94.75 97 LEU A CA 1
ATOM 755 C C . LEU A 1 97 ? -9.419 -4.667 17.798 1.00 94.75 97 LEU A C 1
ATOM 757 O O . LEU A 1 97 ? -8.459 -4.807 18.551 1.00 94.75 97 LEU A O 1
ATOM 761 N N . HIS A 1 98 ? -10.672 -4.775 18.243 1.00 91.44 98 HIS A N 1
ATOM 762 C CA . HIS A 1 98 ? -11.010 -4.995 19.660 1.00 91.44 98 HIS A CA 1
ATOM 763 C C . HIS A 1 98 ? -11.283 -6.457 20.022 1.00 91.44 98 HIS A C 1
ATOM 765 O O . HIS A 1 98 ? -11.497 -6.791 21.185 1.00 91.44 98 HIS A O 1
ATOM 771 N N . HIS A 1 99 ? -11.314 -7.327 19.022 1.00 91.25 99 HIS A N 1
ATOM 772 C CA . HIS A 1 99 ? -11.532 -8.756 19.166 1.00 91.25 99 HIS A CA 1
ATOM 773 C C 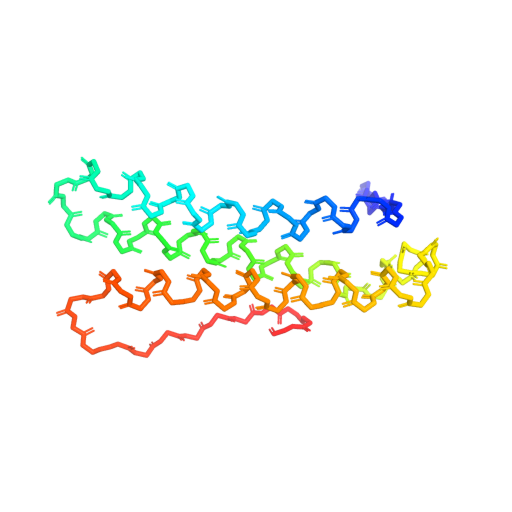. HIS A 1 99 ? -10.749 -9.486 18.081 1.00 91.25 99 HIS A C 1
ATOM 775 O O . HIS A 1 99 ? -10.402 -8.912 17.048 1.00 91.25 99 HIS A O 1
ATOM 781 N N . GLN A 1 100 ? -10.477 -10.768 18.311 1.00 91.06 100 GLN A N 1
ATOM 782 C CA . GLN A 1 100 ? -9.806 -11.590 17.316 1.00 91.06 100 GLN A CA 1
ATOM 783 C C . GLN A 1 100 ? -10.657 -11.669 16.045 1.00 91.06 100 GLN A C 1
ATOM 785 O O . GLN A 1 100 ? -11.819 -12.075 16.085 1.00 91.06 100 GLN A O 1
ATOM 790 N N . LYS A 1 101 ? -10.055 -11.302 14.916 1.00 92.81 101 LYS A N 1
ATOM 791 C CA . LYS A 1 101 ? -10.696 -11.317 13.606 1.00 92.81 101 LYS A CA 1
ATOM 792 C C . LYS A 1 101 ? -9.666 -11.677 12.544 1.00 92.81 101 LYS A C 1
ATOM 794 O O . LYS A 1 101 ? -8.533 -11.209 12.588 1.00 92.81 101 LYS A O 1
ATOM 799 N N . THR A 1 102 ? -10.068 -12.505 11.588 1.00 93.62 102 THR A N 1
ATOM 800 C CA . THR A 1 102 ? -9.283 -12.773 10.381 1.00 93.62 102 THR A CA 1
ATOM 801 C C . THR A 1 102 ? -9.829 -11.901 9.264 1.00 93.62 102 THR A C 1
ATOM 803 O O . THR A 1 102 ? -11.018 -11.960 8.956 1.00 93.62 102 THR A O 1
ATOM 806 N N . ILE A 1 103 ? -8.964 -11.081 8.675 1.00 92.19 103 ILE A N 1
ATOM 807 C CA . ILE A 1 103 ? -9.301 -10.195 7.562 1.00 92.19 103 ILE A CA 1
ATOM 808 C C . ILE A 1 103 ? -8.395 -10.570 6.397 1.00 92.19 103 ILE A C 1
ATOM 810 O O . ILE A 1 103 ? -7.180 -10.648 6.558 1.00 92.19 103 ILE A O 1
ATOM 814 N N . VAL A 1 104 ? -8.999 -10.816 5.238 1.00 93.69 104 VAL A N 1
ATOM 815 C CA . VAL A 1 104 ? -8.291 -11.104 3.991 1.00 93.69 104 VAL A CA 1
ATOM 816 C C . VAL A 1 104 ? -8.673 -10.021 2.995 1.00 93.69 104 VAL A C 1
ATOM 818 O O . VAL A 1 104 ? -9.857 -9.818 2.729 1.00 93.69 104 VAL A O 1
ATOM 821 N N . GLN A 1 105 ? -7.671 -9.313 2.480 1.00 93.31 105 GLN A N 1
ATOM 822 C CA . GLN A 1 105 ? -7.845 -8.280 1.469 1.00 93.31 105 GLN A CA 1
ATOM 823 C C . GLN A 1 105 ? -6.969 -8.616 0.268 1.00 93.31 105 GLN A C 1
ATOM 825 O O . GLN A 1 105 ? -5.748 -8.583 0.371 1.00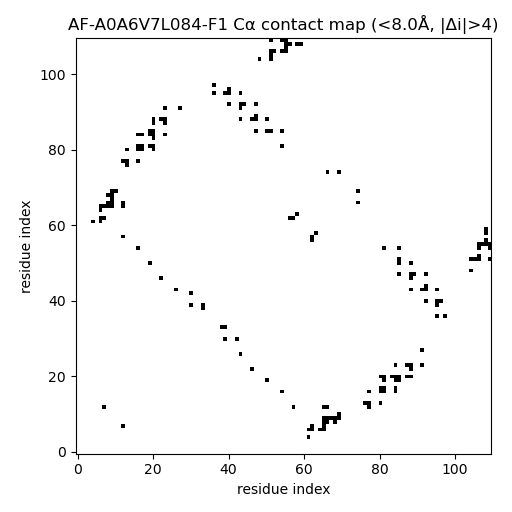 93.31 105 GLN A O 1
ATOM 830 N N . GLU A 1 106 ? -7.602 -8.920 -0.861 1.00 93.25 106 GLU A N 1
ATOM 831 C CA . GLU A 1 106 ? -6.910 -9.356 -2.075 1.00 93.25 106 GLU A CA 1
ATOM 832 C C . GLU A 1 106 ? -6.912 -8.245 -3.127 1.00 93.25 106 GLU A C 1
ATOM 834 O O . GLU A 1 106 ? -7.926 -7.581 -3.378 1.00 93.25 106 GLU A O 1
ATOM 839 N N . GLY A 1 107 ? -5.754 -8.036 -3.744 1.00 92.88 107 GLY A N 1
ATOM 840 C CA . GLY A 1 107 ? -5.596 -7.323 -4.997 1.00 92.88 107 GLY A CA 1
ATOM 841 C C . GLY A 1 107 ? -5.445 -8.316 -6.148 1.00 92.88 107 GLY A C 1
ATOM 842 O O . GLY A 1 107 ? -5.147 -9.489 -5.975 1.00 92.88 107 GLY A O 1
ATOM 843 N N . LYS A 1 108 ? -5.602 -7.8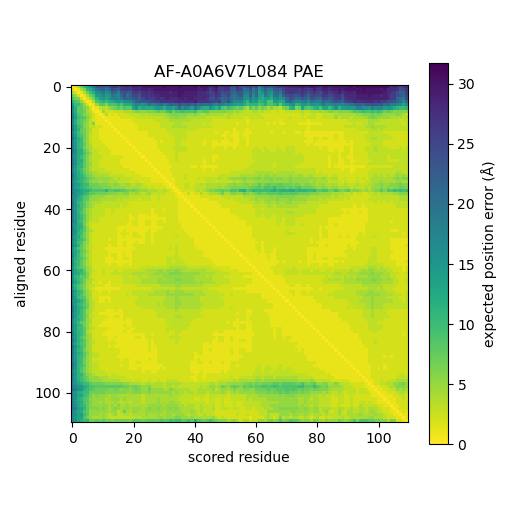49 -7.387 1.00 95.50 108 LYS A N 1
ATOM 844 C CA . LYS A 1 108 ? -5.341 -8.698 -8.564 1.00 95.50 108 LYS A CA 1
ATOM 845 C C . LYS A 1 108 ? -3.890 -9.206 -8.593 1.00 95.50 108 LYS A C 1
ATOM 847 O O . LYS A 1 108 ? -3.628 -10.275 -9.135 1.00 95.50 108 LYS A O 1
ATOM 852 N N . ASN A 1 109 ? -2.964 -8.392 -8.085 1.00 93.88 109 ASN A N 1
ATOM 853 C CA . ASN A 1 109 ? -1.524 -8.618 -8.176 1.00 93.88 109 ASN A CA 1
ATOM 854 C C . ASN A 1 109 ? -0.836 -8.779 -6.800 1.00 93.88 109 ASN A C 1
ATOM 856 O O . ASN A 1 109 ? 0.389 -8.887 -6.795 1.00 93.88 109 ASN A O 1
ATOM 860 N N . ILE A 1 110 ? -1.581 -8.766 -5.679 1.00 86.62 110 ILE A N 1
ATOM 861 C CA . ILE A 1 110 ? -1.093 -8.963 -4.293 1.00 86.62 110 ILE A CA 1
ATOM 862 C C . ILE A 1 110 ? -2.139 -9.614 -3.399 1.00 86.62 110 ILE A C 1
ATOM 864 O O . ILE A 1 110 ? -3.337 -9.351 -3.640 1.00 86.62 110 ILE A O 1
#

Sequence (110 aa):
VTNNSRIFYGGDMMITTKIIKNMAEKMSQDIKTYQDLTQREAAVTELLQGVVRTGSNLLDRAQMASWKDLSHDEQMRVATSLLIGLEENAFLLADTLHHQKTIVQEGKNI

Solvent-accessible surface area (backbone atoms only — not comparable to full-atom values): 6211 Å² total; per-residue (Å²): 133,82,87,75,76,75,78,58,49,34,68,52,52,47,51,48,24,51,49,46,34,50,48,35,61,51,46,67,57,54,47,72,73,49,89,50,63,68,57,37,38,51,54,41,50,53,50,40,53,52,45,42,50,50,54,18,54,66,62,32,78,86,34,49,65,19,53,67,66,34,55,72,70,52,42,52,52,34,55,51,37,39,52,51,18,53,49,49,30,50,49,53,39,59,75,49,53,92,61,95,76,90,83,88,83,80,30,96,65,82